Protein AF-A0A061FNS4-F1 (afdb_monomer)

Radius of gyration: 12.88 Å; Cα contacts (8 Å, |Δi|>4): 130; chains: 1; bounding box: 27×42×34 Å

Foldseek 3Di:
DDPPPADPLQDPQLLVCLQVLNQVSVVVVCVVPVCNCVSVLPDQAADDSLLSNQLVLSLVSNVVVCVSPVSLQVHHHPVRDRSQNSNVVNPNPVSVVPNVPPPDDD

Organism: Theobroma cacao (NCBI:txid3641)

pLDDT: mean 84.09, std 18.11, range [33.72, 95.94]

InterPro domains:
  IPR002110 Ankyrin repeat [PF12796] (17-96)
  IPR036770 Ankyrin repeat-containing domain superfamily [G3DSA:1.25.40.20] (5-101)
  IPR036770 Ankyrin repeat-containing domain superfamily [SSF48403] (14-95)

Solvent-accessible surface area (backbone atoms only — not comparable to full-atom values): 6206 Å² total; per-residue (Å²): 136,83,81,77,76,71,64,93,74,60,55,68,63,47,48,51,16,32,72,67,63,35,54,68,48,42,52,52,44,41,72,76,33,84,60,74,59,50,70,63,63,72,50,81,56,46,79,46,57,46,50,52,17,28,49,68,59,34,51,70,50,34,51,53,48,39,71,80,41,56,70,56,62,72,34,25,22,84,85,70,43,30,21,57,56,42,6,49,79,56,72,27,54,67,64,65,64,59,59,73,73,74,75,81,78,132

Mean predicted aligned error: 6.72 Å

Structure (mmCIF, N/CA/C/O backbone):
data_AF-A0A061FNS4-F1
#
_entry.id   AF-A0A061FNS4-F1
#
loop_
_atom_site.group_PDB
_atom_site.id
_atom_site.type_symbol
_atom_site.label_atom_id
_atom_site.label_alt_id
_atom_site.label_comp_id
_atom_site.label_asym_id
_atom_site.label_entity_id
_atom_site.label_seq_id
_atom_site.pdbx_PDB_ins_code
_atom_site.Cartn_x
_atom_site.Cartn_y
_atom_site.Cartn_z
_atom_site.occupancy
_atom_site.B_iso_or_equiv
_atom_site.auth_seq_id
_atom_site.auth_comp_id
_atom_site.auth_asym_id
_atom_site.auth_atom_id
_atom_site.pdbx_PDB_model_num
ATOM 1 N N . MET A 1 1 ? 5.211 -21.622 -6.982 1.00 34.03 1 MET A N 1
ATOM 2 C CA . MET A 1 1 ? 4.929 -21.523 -5.534 1.00 34.03 1 MET A CA 1
ATOM 3 C C . MET A 1 1 ? 5.918 -20.535 -4.947 1.00 34.03 1 MET A C 1
ATOM 5 O O . MET A 1 1 ? 7.054 -20.904 -4.690 1.00 34.03 1 MET A O 1
ATOM 9 N N . SER A 1 2 ? 5.533 -19.267 -4.841 1.00 33.72 2 SER A N 1
ATOM 10 C CA . SER A 1 2 ? 6.411 -18.222 -4.309 1.00 33.72 2 SER A CA 1
ATOM 11 C C . SER A 1 2 ? 6.039 -18.019 -2.848 1.00 33.72 2 SER A C 1
ATOM 13 O O . SER A 1 2 ? 5.058 -17.344 -2.550 1.00 33.72 2 SER A O 1
ATOM 15 N N . LEU A 1 3 ? 6.769 -18.666 -1.940 1.00 37.12 3 LEU A N 1
ATOM 16 C CA . LEU A 1 3 ? 6.669 -18.377 -0.514 1.00 37.12 3 LEU A CA 1
ATOM 17 C C . LEU A 1 3 ? 7.295 -16.997 -0.297 1.00 37.12 3 LEU A C 1
ATOM 19 O O . LEU A 1 3 ? 8.515 -16.862 -0.264 1.00 37.12 3 LEU A O 1
ATOM 23 N N . SER A 1 4 ? 6.464 -15.960 -0.199 1.00 42.88 4 SER A N 1
ATOM 24 C CA . SER A 1 4 ? 6.895 -14.686 0.367 1.00 42.88 4 SER A CA 1
ATOM 25 C C . SER A 1 4 ? 7.148 -14.926 1.852 1.00 42.88 4 SER A C 1
ATOM 27 O O . SER A 1 4 ? 6.220 -14.888 2.662 1.00 42.88 4 SER A O 1
ATOM 29 N N . VAL A 1 5 ? 8.396 -15.246 2.190 1.00 47.34 5 VAL A N 1
ATOM 30 C CA . VAL A 1 5 ? 8.913 -15.129 3.552 1.00 47.34 5 VAL A CA 1
ATOM 31 C C . VAL A 1 5 ? 8.677 -13.678 3.939 1.00 47.34 5 VAL A C 1
ATOM 33 O O . VAL A 1 5 ? 9.294 -12.779 3.375 1.00 47.34 5 VAL A O 1
ATOM 36 N N . GLY A 1 6 ? 7.686 -13.438 4.795 1.00 45.75 6 GLY A N 1
ATOM 37 C CA . GLY A 1 6 ? 7.450 -12.095 5.289 1.00 45.75 6 GLY A CA 1
ATOM 38 C C . GLY A 1 6 ? 8.690 -11.654 6.050 1.00 45.75 6 GLY A C 1
ATOM 39 O O . GLY A 1 6 ? 9.179 -12.404 6.898 1.00 45.75 6 GLY A O 1
ATOM 40 N N . SER A 1 7 ? 9.213 -10.475 5.712 1.00 48.00 7 SER A N 1
ATOM 41 C CA . SER A 1 7 ? 10.314 -9.878 6.460 1.00 48.00 7 SER A CA 1
ATOM 42 C C . SER A 1 7 ? 9.964 -9.890 7.953 1.00 48.00 7 SER A C 1
ATOM 44 O O . SER A 1 7 ? 8.833 -9.524 8.297 1.00 48.00 7 SER A O 1
ATOM 46 N N . PRO A 1 8 ? 10.891 -10.314 8.831 1.00 54.47 8 PRO A N 1
ATOM 47 C CA . PRO A 1 8 ? 10.660 -10.455 10.274 1.00 54.47 8 PRO A CA 1
ATOM 48 C C . PRO A 1 8 ? 10.350 -9.128 10.989 1.00 54.47 8 PRO A C 1
ATOM 50 O O . PRO A 1 8 ? 10.096 -9.122 12.187 1.00 54.47 8 PRO A O 1
ATOM 53 N N . ASP A 1 9 ? 10.362 -8.019 10.254 1.00 64.75 9 ASP A N 1
ATOM 54 C C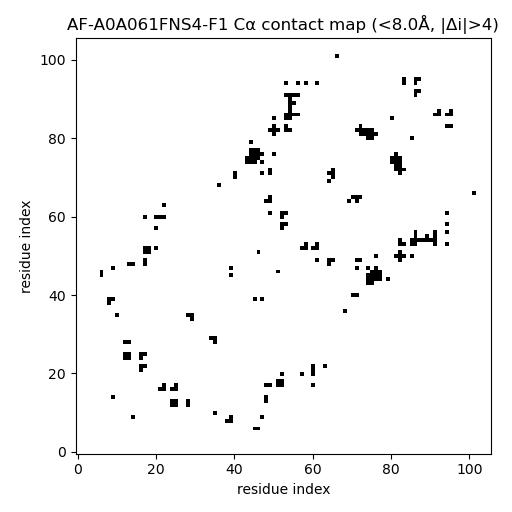A . ASP A 1 9 ? 10.282 -6.660 10.768 1.00 64.75 9 ASP A CA 1
ATOM 55 C C . ASP A 1 9 ? 8.882 -6.032 10.725 1.00 64.75 9 ASP A C 1
ATOM 57 O O . ASP A 1 9 ? 8.639 -5.029 11.394 1.00 64.75 9 ASP A O 1
ATOM 61 N N . MET A 1 10 ? 7.962 -6.579 9.923 1.00 73.94 10 MET A N 1
ATOM 62 C CA . MET A 1 10 ? 6.574 -6.112 9.889 1.00 73.94 10 MET A CA 1
ATOM 63 C C . MET A 1 10 ? 5.757 -6.903 10.906 1.00 73.94 10 MET A C 1
ATOM 65 O O . MET A 1 10 ? 5.708 -8.131 10.812 1.00 73.94 10 MET A O 1
ATOM 69 N N . ASP A 1 11 ? 5.085 -6.196 11.820 1.00 85.88 11 ASP A N 1
ATOM 70 C CA . ASP A 1 11 ? 4.150 -6.800 12.772 1.00 85.88 11 ASP A CA 1
ATOM 71 C C . ASP A 1 11 ? 3.193 -7.776 12.064 1.00 85.88 11 ASP A C 1
ATOM 73 O O . ASP A 1 11 ? 2.664 -7.498 10.982 1.00 85.88 11 ASP A O 1
ATOM 77 N N . GLU A 1 12 ? 2.989 -8.952 12.659 1.00 86.00 12 GLU A N 1
ATOM 78 C CA . GLU A 1 12 ? 2.236 -10.038 12.027 1.00 86.00 12 GLU A CA 1
ATOM 79 C C . GLU A 1 12 ? 0.776 -9.648 11.775 1.00 86.00 12 GLU A C 1
ATOM 81 O O . GLU A 1 12 ? 0.208 -10.015 10.740 1.00 86.00 12 GLU A O 1
ATOM 86 N N . CYS A 1 13 ? 0.159 -8.916 12.706 1.00 88.69 13 CYS A N 1
ATOM 87 C CA . CYS A 1 13 ? -1.223 -8.466 12.575 1.00 88.69 13 CYS A CA 1
ATOM 88 C C . CYS A 1 13 ? -1.322 -7.413 11.476 1.00 88.69 13 CYS A C 1
ATOM 90 O O . CYS A 1 13 ? -2.151 -7.560 10.575 1.00 88.69 13 CYS A O 1
ATOM 92 N N . LEU A 1 14 ? -0.408 -6.438 1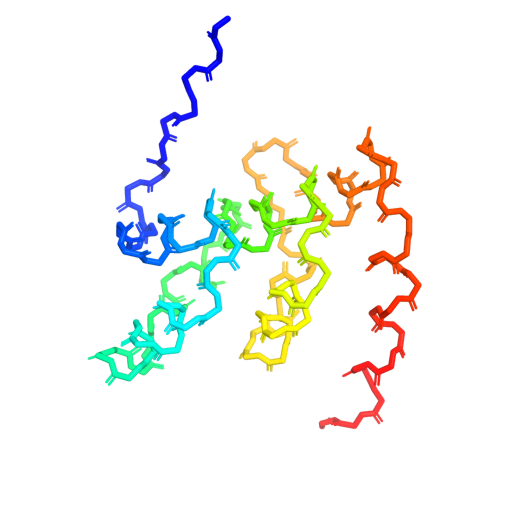1.471 1.00 91.19 14 LEU A N 1
ATOM 93 C CA . LEU A 1 14 ? -0.312 -5.431 10.417 1.00 91.19 14 LEU A CA 1
ATOM 94 C C . LEU A 1 14 ? -0.126 -6.076 9.036 1.00 91.19 14 LEU A C 1
ATOM 96 O O . LEU A 1 14 ? -0.812 -5.713 8.079 1.00 91.19 14 LEU A O 1
ATOM 100 N N . ARG A 1 15 ? 0.748 -7.084 8.928 1.00 91.19 15 ARG A N 1
ATOM 101 C CA . ARG A 1 15 ? 0.977 -7.826 7.683 1.00 91.19 15 ARG A CA 1
ATOM 102 C C . ARG A 1 15 ? -0.270 -8.573 7.230 1.00 91.19 15 ARG A C 1
ATOM 104 O O . ARG A 1 15 ? -0.619 -8.510 6.054 1.00 91.19 15 ARG A O 1
ATOM 111 N N . LYS A 1 16 ? -0.951 -9.284 8.134 1.00 92.25 16 LYS A N 1
ATOM 112 C CA . LYS A 1 16 ? -2.185 -10.022 7.816 1.00 92.25 16 LYS A CA 1
ATOM 113 C C . LYS A 1 16 ? -3.318 -9.090 7.407 1.00 92.25 16 LYS A C 1
ATOM 115 O O . LYS A 1 16 ? -4.026 -9.406 6.456 1.00 92.25 16 LYS A O 1
ATOM 120 N N . ALA A 1 17 ? -3.478 -7.960 8.089 1.00 94.44 17 ALA A N 1
ATOM 121 C CA . ALA A 1 17 ? -4.451 -6.935 7.735 1.00 94.44 17 ALA A CA 1
ATOM 122 C C . ALA A 1 17 ? -4.178 -6.407 6.328 1.00 94.44 17 ALA A C 1
ATOM 124 O O . ALA A 1 17 ? -5.042 -6.448 5.447 1.00 94.44 17 ALA A O 1
ATOM 125 N N . ALA A 1 18 ? -2.914 -6.054 6.088 1.00 94.19 18 ALA A N 1
ATOM 126 C CA . ALA A 1 18 ? -2.443 -5.605 4.797 1.00 94.19 18 ALA A CA 1
ATOM 127 C C . ALA A 1 18 ? -2.575 -6.662 3.710 1.00 94.19 18 ALA A C 1
ATOM 129 O O . ALA A 1 18 ? -2.624 -6.247 2.575 1.00 94.19 18 ALA A O 1
ATOM 130 N N . GLN A 1 19 ? -2.618 -7.967 4.023 1.00 93.81 19 GLN A N 1
ATOM 131 C CA . GLN A 1 19 ? -2.848 -9.102 3.109 1.00 93.81 19 GLN A CA 1
ATOM 132 C C . GLN A 1 19 ? -4.322 -9.493 2.942 1.00 93.81 19 GLN A C 1
ATOM 134 O O . GLN A 1 19 ? -4.618 -10.400 2.162 1.00 93.81 19 GLN A O 1
ATOM 139 N N . LYS A 1 20 ? -5.240 -8.877 3.682 1.00 95.38 20 LYS A N 1
ATOM 140 C CA . LYS A 1 20 ? -6.682 -9.128 3.563 1.00 95.38 20 LYS A CA 1
ATOM 141 C C . LYS A 1 20 ? -7.449 -7.919 3.037 1.00 95.38 20 LYS A C 1
ATOM 143 O O . LYS A 1 20 ? -8.639 -8.051 2.777 1.00 95.38 20 LYS A O 1
ATOM 148 N N . GLY A 1 21 ? -6.798 -6.763 2.905 1.00 95.00 21 GLY A N 1
ATOM 149 C CA . GLY A 1 21 ? -7.505 -5.505 2.673 1.00 95.00 21 GLY A CA 1
ATOM 150 C C . GLY A 1 21 ? -8.258 -5.022 3.918 1.00 95.00 21 GLY A C 1
ATOM 151 O O . GLY A 1 21 ? -9.203 -4.253 3.792 1.00 95.00 21 GLY A O 1
ATOM 152 N N . ASP A 1 22 ? -7.894 -5.508 5.110 1.00 95.94 22 ASP A N 1
ATOM 153 C CA . ASP A 1 22 ? -8.657 -5.280 6.339 1.00 95.94 22 ASP A CA 1
ATOM 154 C C . ASP A 1 22 ? -8.249 -3.957 6.994 1.00 95.94 22 ASP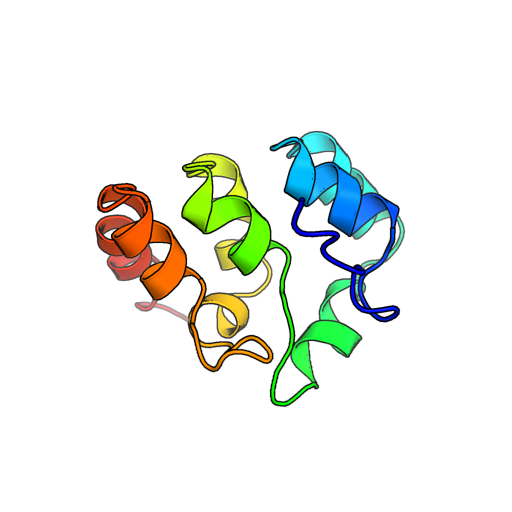 A C 1
ATOM 156 O O . ASP A 1 22 ? -7.323 -3.890 7.802 1.00 95.94 22 ASP A O 1
ATOM 160 N N . ILE A 1 23 ? -8.945 -2.887 6.611 1.00 94.81 23 ILE A N 1
ATOM 161 C CA . ILE A 1 23 ? -8.713 -1.539 7.139 1.00 94.81 23 ILE A CA 1
ATOM 162 C C . ILE A 1 23 ? -8.962 -1.496 8.652 1.00 94.81 23 ILE A C 1
ATOM 164 O O . ILE A 1 23 ? -8.193 -0.871 9.378 1.00 94.81 23 ILE A O 1
ATOM 168 N N . VAL A 1 24 ? -9.984 -2.192 9.158 1.00 95.31 24 VAL A N 1
ATOM 169 C CA . VAL A 1 24 ? -10.325 -2.173 10.590 1.00 95.31 24 VAL A CA 1
ATOM 170 C C . VAL A 1 24 ? -9.163 -2.712 11.422 1.00 95.31 24 VAL A C 1
ATOM 172 O O . VAL A 1 24 ? -8.792 -2.107 12.428 1.00 95.31 24 VAL A O 1
ATOM 175 N N . GLU A 1 25 ? -8.533 -3.797 10.974 1.00 94.50 25 GLU A N 1
ATOM 176 C CA . GLU A 1 25 ? -7.380 -4.371 11.669 1.00 94.50 25 GLU A CA 1
ATOM 177 C C . GLU A 1 25 ? -6.114 -3.498 11.562 1.00 94.50 25 GLU A C 1
ATOM 179 O O . GLU A 1 25 ? -5.314 -3.469 12.502 1.00 94.50 25 GLU A O 1
ATOM 184 N N . ILE A 1 26 ? -5.939 -2.720 10.483 1.00 92.88 26 ILE A N 1
ATOM 185 C CA . ILE A 1 26 ? -4.874 -1.700 10.412 1.00 92.88 26 ILE A CA 1
ATOM 186 C C . ILE A 1 26 ? -5.065 -0.657 11.512 1.00 92.88 26 ILE A C 1
ATOM 188 O O . ILE A 1 26 ? -4.134 -0.385 12.270 1.00 92.88 26 ILE A O 1
ATOM 192 N N . TYR A 1 27 ? -6.278 -0.118 11.645 1.00 94.19 27 TYR A N 1
ATOM 193 C CA . TYR A 1 27 ? -6.605 0.850 12.691 1.00 94.19 27 TYR A CA 1
ATOM 194 C C . TYR A 1 27 ? -6.436 0.254 14.091 1.00 94.19 27 TYR A C 1
ATOM 196 O O . TYR A 1 27 ? -5.866 0.902 14.969 1.00 94.19 27 TYR A O 1
ATOM 204 N N . ALA A 1 28 ? -6.874 -0.989 14.303 1.00 94.69 28 ALA A N 1
ATOM 205 C CA . ALA A 1 28 ? -6.690 -1.681 15.575 1.00 94.69 28 ALA A CA 1
ATOM 206 C C . ALA A 1 28 ? -5.202 -1.876 15.914 1.00 94.69 28 ALA A C 1
ATOM 208 O O . ALA A 1 28 ? -4.814 -1.762 17.076 1.00 94.69 28 ALA A O 1
ATOM 209 N N . SER A 1 29 ? -4.359 -2.129 14.910 1.00 91.62 29 SER A N 1
ATOM 210 C CA . SER A 1 29 ? -2.911 -2.264 15.090 1.00 91.62 29 SER A CA 1
ATOM 211 C C . SER A 1 29 ? -2.255 -0.927 15.455 1.00 91.62 29 SER A C 1
ATOM 213 O O . SER A 1 29 ? -1.470 -0.889 16.396 1.00 91.62 29 SER A O 1
ATOM 215 N N . ILE A 1 30 ? -2.655 0.176 14.810 1.00 91.75 30 ILE A N 1
ATOM 216 C CA . ILE A 1 30 ? -2.196 1.538 15.151 1.00 91.75 30 ILE A CA 1
ATOM 217 C C . ILE A 1 30 ? -2.643 1.947 16.565 1.00 91.75 30 ILE A C 1
ATOM 219 O O . ILE A 1 30 ? -1.906 2.606 17.291 1.00 91.75 30 ILE A O 1
ATOM 223 N N . GLN A 1 31 ? -3.849 1.557 16.988 1.00 93.00 31 GLN A N 1
ATOM 224 C CA . GLN A 1 31 ? -4.325 1.832 18.350 1.00 93.00 31 GLN A CA 1
ATOM 225 C C . GLN A 1 31 ? -3.540 1.061 19.416 1.00 93.00 31 GLN A C 1
ATOM 227 O O . GLN A 1 31 ? -3.351 1.571 20.519 1.00 93.00 31 GLN A O 1
ATOM 232 N N . ARG A 1 32 ? -3.103 -0.168 19.109 1.00 92.69 32 ARG A N 1
ATOM 233 C CA . ARG A 1 32 ? -2.255 -0.969 20.006 1.00 92.69 32 ARG A CA 1
ATOM 234 C C . ARG A 1 32 ? -0.836 -0.417 20.090 1.00 92.69 32 ARG A C 1
ATOM 236 O O . ARG A 1 32 ? -0.260 -0.420 21.174 1.00 92.69 32 ARG A O 1
ATOM 243 N N . ASP A 1 33 ? -0.300 0.036 18.962 1.00 91.44 33 ASP A N 1
ATOM 244 C CA . ASP A 1 33 ? 1.034 0.611 18.855 1.00 91.44 33 ASP A CA 1
ATOM 245 C C . ASP A 1 33 ? 1.029 1.805 17.890 1.00 91.44 33 ASP A C 1
ATOM 247 O O . ASP A 1 33 ? 0.960 1.658 16.668 1.00 91.44 33 ASP A O 1
ATOM 251 N N . GLY A 1 34 ? 1.126 3.011 18.456 1.00 89.94 34 GLY A N 1
ATOM 252 C CA . GLY A 1 34 ? 1.140 4.253 17.685 1.00 89.94 34 GLY A CA 1
ATOM 253 C C . GLY A 1 34 ? 2.401 4.447 16.837 1.00 89.94 34 GLY A C 1
ATOM 254 O O . GLY A 1 34 ? 2.396 5.297 15.948 1.00 89.94 34 GLY A O 1
ATOM 255 N N . ASP A 1 35 ? 3.459 3.667 17.079 1.00 90.31 35 ASP A N 1
ATOM 256 C CA . ASP A 1 35 ? 4.741 3.757 16.375 1.00 90.31 35 ASP A CA 1
ATOM 257 C C . ASP A 1 35 ? 5.007 2.533 15.479 1.00 90.31 35 ASP A C 1
ATOM 259 O O . ASP A 1 35 ? 6.118 2.329 14.983 1.00 90.31 35 ASP A O 1
ATOM 263 N N . ILE A 1 36 ? 3.963 1.744 15.193 1.00 90.69 36 ILE A N 1
ATOM 264 C CA . ILE A 1 36 ? 4.037 0.471 14.457 1.00 90.69 36 ILE A CA 1
ATOM 265 C C . ILE A 1 36 ? 4.708 0.575 13.072 1.00 90.69 36 ILE A C 1
ATOM 267 O O . ILE A 1 36 ? 5.222 -0.404 12.530 1.00 90.69 36 ILE A O 1
ATOM 271 N N . PHE A 1 37 ? 4.739 1.771 12.474 1.00 91.44 37 PHE A N 1
ATOM 272 C CA . PHE A 1 37 ? 5.377 2.022 11.178 1.00 91.44 37 PHE A CA 1
ATOM 273 C C . PHE A 1 37 ? 6.835 2.486 11.259 1.00 91.44 37 PHE A C 1
ATOM 275 O O . PHE A 1 37 ? 7.477 2.601 10.210 1.00 91.44 37 PHE A O 1
ATOM 282 N N . ARG A 1 38 ? 7.372 2.785 12.447 1.00 90.12 38 ARG A N 1
ATOM 283 C CA . ARG A 1 38 ? 8.701 3.393 12.602 1.00 90.12 38 ARG A CA 1
ATOM 284 C C . ARG A 1 38 ? 9.814 2.512 12.075 1.00 90.12 38 ARG A C 1
ATOM 286 O O . ARG A 1 38 ? 10.547 2.949 11.192 1.00 90.12 38 ARG A O 1
ATOM 293 N N . HIS A 1 39 ? 9.896 1.277 12.566 1.00 87.31 39 HIS A N 1
ATOM 294 C CA . HIS A 1 39 ? 10.959 0.339 12.191 1.00 87.31 39 HIS A CA 1
ATOM 295 C C . HIS A 1 39 ? 10.977 0.101 10.676 1.00 87.31 39 HIS A C 1
ATOM 297 O O . HIS A 1 39 ? 11.999 0.262 10.014 1.00 87.31 39 HIS A O 1
ATOM 303 N N . ILE A 1 40 ? 9.800 -0.135 10.086 1.00 89.56 40 ILE A N 1
ATOM 304 C CA . ILE A 1 40 ? 9.630 -0.258 8.631 1.00 89.56 40 ILE A CA 1
ATOM 305 C C . ILE A 1 40 ? 10.058 1.034 7.919 1.00 89.56 40 ILE A C 1
ATOM 307 O O . ILE A 1 40 ? 10.648 0.984 6.844 1.00 89.56 40 ILE A O 1
ATOM 311 N N . GLY A 1 41 ? 9.766 2.203 8.488 1.00 87.75 41 GLY A N 1
ATOM 312 C CA . GLY A 1 41 ? 10.150 3.504 7.948 1.00 87.75 41 GLY A CA 1
ATOM 313 C C . GLY A 1 41 ? 11.660 3.710 7.851 1.00 87.75 41 GLY A C 1
ATOM 314 O O . GLY A 1 41 ? 12.115 4.228 6.834 1.00 87.75 41 GLY A O 1
ATOM 315 N N . GLU A 1 42 ? 12.421 3.259 8.846 1.00 90.31 42 GLU A N 1
ATOM 316 C CA . GLU A 1 42 ? 13.866 3.505 8.978 1.00 90.31 42 GLU A CA 1
ATOM 317 C C . GLU A 1 42 ? 14.741 2.658 8.042 1.00 90.31 42 GLU A C 1
ATOM 319 O O . GLU A 1 42 ? 15.869 3.039 7.745 1.00 90.31 42 GLU A O 1
ATOM 324 N N . MET A 1 43 ? 14.233 1.535 7.531 1.00 90.19 43 MET A N 1
ATOM 325 C CA . MET A 1 43 ? 15.016 0.659 6.646 1.00 90.19 43 MET A CA 1
ATOM 326 C C . MET A 1 43 ? 15.330 1.315 5.296 1.00 90.19 43 MET A C 1
ATOM 328 O O . MET A 1 43 ? 14.631 2.216 4.851 1.00 90.19 43 MET A O 1
ATOM 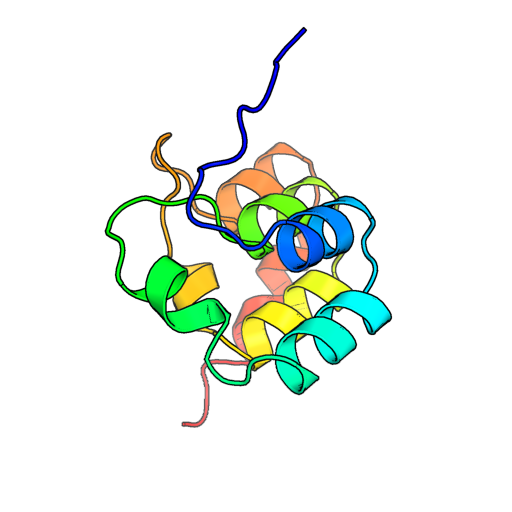332 N N . GLU A 1 44 ? 16.326 0.835 4.564 1.00 88.31 44 GLU A N 1
ATOM 333 C CA . GLU A 1 44 ? 16.565 1.353 3.210 1.00 88.31 44 GLU A CA 1
ATOM 334 C C . GLU A 1 44 ? 15.672 0.639 2.181 1.00 88.31 44 GLU A C 1
ATOM 336 O O . GLU A 1 44 ? 14.925 1.282 1.441 1.00 88.31 44 GLU A O 1
ATOM 341 N N . PHE A 1 45 ? 15.645 -0.698 2.236 1.00 91.94 45 PHE A N 1
ATOM 342 C CA . PHE A 1 45 ? 14.854 -1.558 1.356 1.00 91.94 45 PHE A CA 1
ATOM 343 C C . PHE A 1 4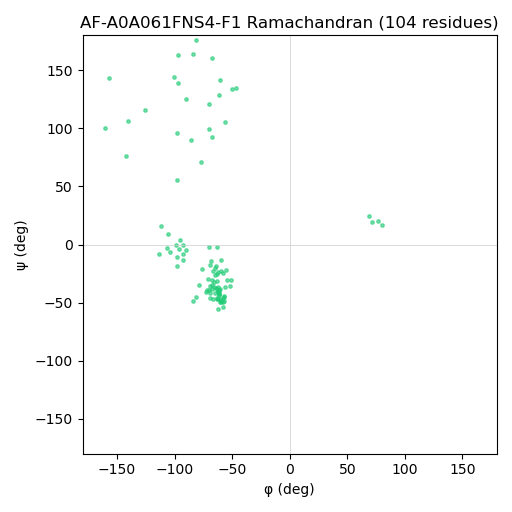5 ? 13.965 -2.499 2.174 1.00 91.94 45 PHE A C 1
ATOM 345 O O . PHE A 1 45 ? 14.474 -3.351 2.899 1.00 91.94 45 PHE A O 1
ATOM 352 N N . VAL A 1 46 ? 12.641 -2.364 2.075 1.00 93.50 46 VAL A N 1
ATOM 353 C CA . VAL A 1 46 ? 11.691 -3.187 2.843 1.00 93.50 46 VAL A CA 1
ATOM 354 C C . VAL A 1 46 ? 10.317 -3.240 2.179 1.00 93.50 46 VAL A C 1
ATOM 356 O O . VAL A 1 46 ? 9.836 -2.244 1.636 1.00 93.50 46 VAL A O 1
ATOM 359 N N . ASP A 1 47 ? 9.660 -4.399 2.255 1.00 93.06 47 ASP A N 1
ATOM 360 C CA . ASP A 1 47 ? 8.240 -4.496 1.931 1.00 93.06 47 ASP A CA 1
ATOM 361 C C . ASP A 1 47 ? 7.414 -3.796 3.015 1.00 93.06 47 ASP A C 1
ATOM 363 O O . ASP A 1 47 ? 7.442 -4.139 4.195 1.00 93.06 47 ASP A O 1
ATOM 367 N N . THR A 1 48 ? 6.655 -2.794 2.596 1.00 94.56 48 THR A N 1
ATOM 368 C CA . THR A 1 48 ? 5.723 -2.056 3.454 1.00 94.56 48 THR A CA 1
ATOM 369 C C . THR A 1 48 ? 4.312 -2.624 3.284 1.00 94.56 48 THR A C 1
ATOM 371 O O . THR A 1 48 ? 4.038 -3.274 2.271 1.00 94.56 48 THR A O 1
ATOM 374 N N . PRO A 1 49 ? 3.365 -2.341 4.195 1.00 95.19 49 PRO A N 1
ATOM 375 C CA . PRO A 1 49 ? 1.955 -2.680 3.978 1.00 95.19 49 PRO A CA 1
ATOM 376 C C . PRO A 1 49 ? 1.429 -2.185 2.621 1.00 95.19 49 PRO A C 1
ATOM 378 O O . PRO A 1 49 ? 0.616 -2.845 1.977 1.00 95.19 49 PRO A O 1
ATOM 381 N N . LEU A 1 50 ? 1.972 -1.066 2.129 1.00 95.25 50 LEU A N 1
ATOM 382 C CA . LEU A 1 50 ? 1.628 -0.508 0.829 1.00 95.25 50 LEU A CA 1
ATOM 383 C C . LEU A 1 50 ? 2.121 -1.371 -0.346 1.00 95.25 50 LEU A C 1
ATOM 385 O O . LEU A 1 50 ? 1.391 -1.515 -1.320 1.00 95.25 50 LEU A O 1
ATOM 389 N N . HIS A 1 51 ? 3.295 -2.010 -0.246 1.00 95.69 51 HIS A N 1
ATOM 390 C CA . HIS A 1 51 ? 3.762 -2.988 -1.245 1.00 95.69 51 HIS A CA 1
ATOM 391 C C . HIS A 1 51 ? 2.853 -4.223 -1.326 1.00 95.69 51 HIS A C 1
ATOM 393 O O . HIS A 1 51 ? 2.799 -4.882 -2.361 1.00 95.69 51 HIS A O 1
ATOM 399 N N . ILE A 1 52 ? 2.129 -4.539 -0.248 1.00 95.50 5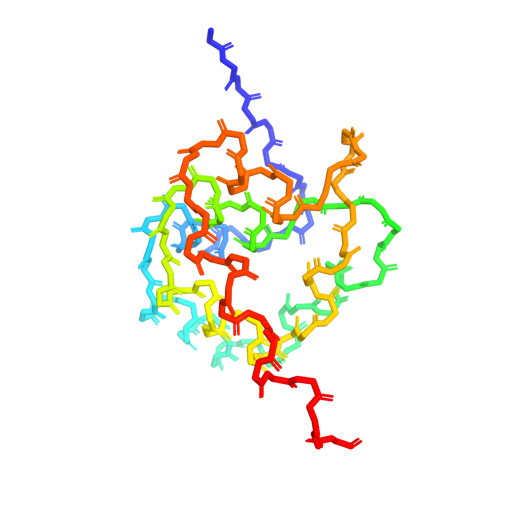2 ILE A N 1
ATOM 400 C CA . ILE A 1 52 ? 1.166 -5.644 -0.214 1.00 95.50 52 ILE A CA 1
ATOM 401 C C . ILE A 1 52 ? -0.171 -5.206 -0.828 1.00 95.50 52 ILE A C 1
ATOM 403 O O . ILE A 1 52 ? -0.738 -5.947 -1.636 1.00 95.50 52 ILE A O 1
ATOM 407 N N . ALA A 1 53 ? -0.660 -4.017 -0.471 1.00 95.69 53 ALA A N 1
ATOM 408 C CA . ALA A 1 53 ? -1.961 -3.512 -0.907 1.00 95.69 53 ALA A CA 1
ATOM 409 C C . ALA A 1 53 ? -1.999 -3.096 -2.385 1.00 95.69 53 ALA A C 1
ATOM 411 O O . ALA A 1 53 ? -2.964 -3.395 -3.090 1.00 95.69 53 ALA A O 1
ATOM 412 N N . ALA A 1 54 ? -0.936 -2.450 -2.864 1.00 95.31 54 ALA A N 1
ATOM 413 C CA . ALA A 1 54 ? -0.857 -1.876 -4.202 1.00 95.31 54 ALA A CA 1
ATOM 414 C C . ALA A 1 54 ? -1.074 -2.886 -5.356 1.00 95.31 54 ALA A C 1
ATOM 416 O O . ALA A 1 54 ? -1.989 -2.669 -6.150 1.00 95.31 54 ALA A O 1
ATOM 417 N N . PRO A 1 55 ? -0.346 -4.020 -5.446 1.00 95.44 55 PRO A N 1
ATOM 418 C CA . PRO A 1 55 ? -0.550 -5.006 -6.515 1.00 95.44 55 PRO A CA 1
ATOM 419 C C . PRO A 1 55 ? -1.868 -5.788 -6.415 1.00 95.44 55 PRO A C 1
ATOM 421 O O . PRO A 1 55 ? -2.128 -6.640 -7.253 1.00 95.44 55 PRO A O 1
ATOM 424 N N . ARG A 1 56 ? -2.675 -5.558 -5.373 1.00 95.19 56 ARG A N 1
ATOM 425 C CA . ARG A 1 56 ? -3.985 -6.199 -5.184 1.00 95.19 56 ARG A CA 1
ATOM 426 C C . ARG A 1 56 ? -5.153 -5.254 -5.445 1.00 95.19 56 ARG A C 1
ATOM 428 O O . ARG A 1 56 ? -6.302 -5.669 -5.313 1.00 95.19 56 ARG A O 1
ATOM 435 N N . GLY A 1 57 ? -4.869 -3.986 -5.742 1.00 93.06 57 GLY A N 1
ATOM 436 C CA . GLY A 1 57 ? -5.897 -2.990 -6.012 1.00 93.06 57 GLY A CA 1
ATOM 437 C C . GLY A 1 57 ? -6.716 -2.623 -4.779 1.00 93.06 57 GLY A C 1
ATOM 438 O O . GLY A 1 57 ? -7.848 -2.171 -4.914 1.00 93.06 57 GLY A O 1
ATOM 439 N N . TRP A 1 58 ? -6.177 -2.802 -3.569 1.00 95.50 58 TRP A N 1
ATOM 440 C CA . TRP A 1 58 ? -6.831 -2.322 -2.349 1.00 95.50 58 TRP A CA 1
ATOM 441 C C . TRP A 1 58 ? -6.644 -0.813 -2.210 1.00 95.50 58 TRP A C 1
ATOM 443 O O . TRP A 1 58 ? -5.870 -0.355 -1.373 1.00 95.50 58 TRP A O 1
ATOM 453 N N . ILE A 1 59 ? -7.329 -0.056 -3.072 1.00 92.06 59 ILE A N 1
ATOM 454 C CA . ILE A 1 59 ? -7.175 1.397 -3.207 1.00 92.06 59 ILE A CA 1
ATOM 455 C C . ILE A 1 59 ? -7.463 2.095 -1.878 1.00 92.06 59 ILE A C 1
ATOM 457 O O . ILE A 1 59 ? -6.615 2.851 -1.414 1.00 92.06 59 ILE A O 1
ATOM 461 N N . ASP A 1 60 ? -8.583 1.785 -1.223 1.00 93.12 60 ASP A N 1
ATOM 462 C CA . ASP A 1 60 ? -8.954 2.416 0.051 1.00 93.12 60 ASP A CA 1
ATOM 463 C C . ASP A 1 60 ? -7.895 2.172 1.132 1.00 93.12 60 ASP A C 1
ATOM 465 O O . ASP A 1 60 ? -7.390 3.106 1.749 1.00 93.12 60 ASP A O 1
ATOM 469 N N . LEU A 1 61 ? -7.465 0.918 1.295 1.00 94.06 61 LEU A N 1
ATOM 470 C CA . LEU A 1 61 ? -6.409 0.564 2.241 1.00 94.06 61 LEU A CA 1
ATOM 471 C C . LEU A 1 61 ? -5.083 1.266 1.907 1.00 94.06 61 LEU A C 1
ATOM 473 O O . LEU A 1 61 ? -4.385 1.747 2.799 1.00 94.06 61 LEU A O 1
ATOM 477 N N . ALA A 1 62 ? -4.709 1.306 0.631 1.00 93.88 62 ALA A N 1
ATOM 478 C CA . ALA A 1 62 ? -3.489 1.962 0.191 1.00 93.88 62 ALA A CA 1
ATOM 479 C C . ALA A 1 62 ? -3.517 3.466 0.491 1.00 93.88 62 ALA A C 1
ATOM 481 O O . ALA A 1 62 ? -2.511 4.006 0.951 1.00 93.88 62 ALA A O 1
ATOM 482 N N . MET A 1 63 ? -4.664 4.118 0.290 1.00 91.50 63 MET A N 1
ATOM 483 C CA . MET A 1 63 ? -4.871 5.525 0.625 1.00 91.50 63 MET A CA 1
ATOM 484 C C . MET A 1 63 ?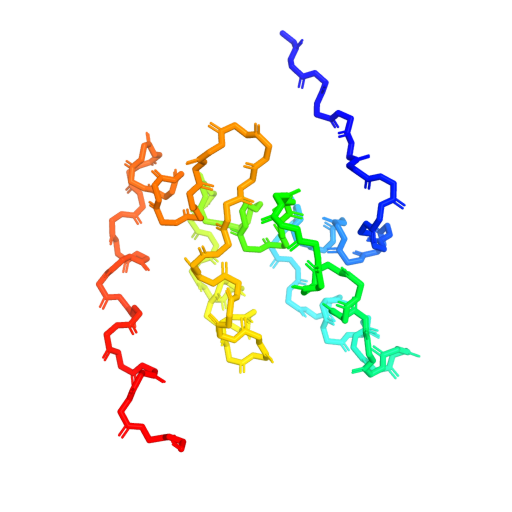 -4.740 5.767 2.127 1.00 91.50 63 MET A C 1
ATOM 486 O O . MET A 1 63 ? -3.993 6.657 2.526 1.00 91.50 63 MET A O 1
ATOM 490 N N . GLU A 1 64 ? -5.372 4.937 2.958 1.00 92.75 64 GLU A N 1
ATOM 491 C CA . GLU A 1 64 ? -5.240 5.008 4.418 1.00 92.75 64 GLU A CA 1
ATOM 492 C C . GLU A 1 64 ? -3.771 4.888 4.856 1.00 92.75 64 GLU A C 1
ATOM 494 O O . GLU A 1 64 ? -3.254 5.730 5.591 1.00 92.75 64 GLU A O 1
ATOM 499 N N . ILE A 1 65 ? -3.035 3.900 4.333 1.00 92.50 65 ILE A N 1
ATOM 500 C CA . ILE A 1 65 ? -1.605 3.734 4.639 1.00 92.50 65 ILE A CA 1
ATOM 501 C C . ILE A 1 65 ? -0.787 4.952 4.178 1.00 92.50 65 ILE A C 1
ATOM 503 O O . ILE A 1 65 ? 0.116 5.388 4.895 1.00 92.50 65 ILE A O 1
ATOM 507 N N . MET A 1 66 ? -1.077 5.511 2.997 1.00 91.31 66 MET A N 1
ATOM 508 C CA . MET A 1 66 ? -0.402 6.714 2.498 1.00 91.31 66 MET A CA 1
ATOM 509 C C . MET A 1 66 ? -0.704 7.950 3.356 1.00 91.31 66 MET A C 1
ATOM 511 O O . MET A 1 66 ? 0.183 8.786 3.494 1.00 91.31 66 MET A O 1
ATOM 515 N N . ILE A 1 67 ? -1.895 8.059 3.954 1.00 90.06 67 ILE A N 1
ATOM 516 C CA . ILE A 1 67 ? -2.244 9.133 4.898 1.00 90.06 67 ILE A CA 1
ATOM 517 C C . ILE A 1 67 ? -1.413 9.006 6.180 1.00 90.06 67 ILE A C 1
ATOM 519 O O . ILE A 1 67 ? -0.825 9.989 6.629 1.00 90.06 67 ILE A O 1
ATOM 523 N N . PHE A 1 68 ? -1.307 7.801 6.747 1.00 88.06 68 PHE A N 1
ATOM 524 C CA . PHE A 1 68 ? -0.531 7.587 7.974 1.00 88.06 68 PHE A CA 1
ATOM 525 C C . PHE A 1 68 ? 0.977 7.707 7.759 1.00 88.06 68 PHE A C 1
ATOM 527 O O . PHE A 1 68 ? 1.698 8.229 8.612 1.00 88.06 68 PHE A O 1
ATOM 534 N N . LYS A 1 69 ? 1.482 7.204 6.630 1.00 91.25 69 LYS A N 1
ATOM 535 C CA . LYS A 1 69 ? 2.918 7.174 6.350 1.00 91.25 69 LYS A CA 1
ATOM 536 C C . LYS A 1 69 ? 3.219 7.466 4.874 1.00 91.25 69 LYS A C 1
ATOM 538 O O . LYS A 1 69 ? 3.641 6.563 4.144 1.00 91.25 69 LYS A O 1
ATOM 543 N N . PRO A 1 70 ? 3.141 8.740 4.436 1.00 90.81 70 PRO A N 1
ATOM 544 C CA . PRO A 1 70 ? 3.367 9.126 3.037 1.00 90.81 70 PRO A CA 1
ATOM 545 C C . PRO A 1 70 ? 4.714 8.656 2.469 1.00 90.81 70 PRO A C 1
ATOM 547 O O . PRO A 1 70 ? 4.832 8.326 1.289 1.00 90.81 70 PRO A O 1
ATOM 550 N N . SER A 1 71 ? 5.742 8.553 3.322 1.00 91.38 71 SER A N 1
ATOM 551 C CA . SER A 1 71 ? 7.070 8.058 2.941 1.00 91.38 71 SER A CA 1
ATOM 552 C C . SER A 1 71 ? 7.053 6.640 2.351 1.00 91.38 71 SER A C 1
ATOM 554 O O . SER A 1 71 ? 7.951 6.291 1.588 1.00 91.38 71 SER A O 1
ATOM 556 N N . PHE A 1 72 ? 6.045 5.815 2.659 1.00 93.62 72 PHE A N 1
ATOM 557 C CA . PHE A 1 72 ? 5.931 4.460 2.113 1.00 93.62 72 PHE A CA 1
ATOM 558 C C . PHE A 1 72 ? 5.670 4.427 0.607 1.00 93.62 72 PHE A C 1
ATOM 560 O O . PHE A 1 72 ? 6.029 3.439 -0.026 1.00 93.62 72 PHE A O 1
ATOM 567 N N . ALA A 1 73 ? 5.125 5.491 0.010 1.00 92.00 73 ALA A N 1
ATOM 568 C CA . ALA A 1 73 ? 4.893 5.548 -1.435 1.00 92.00 73 ALA A CA 1
ATOM 569 C C . ALA A 1 73 ? 6.199 5.530 -2.254 1.00 92.00 73 ALA A C 1
ATOM 571 O O . ALA A 1 73 ? 6.207 5.087 -3.401 1.00 92.00 73 ALA A O 1
ATOM 572 N N . LYS A 1 74 ? 7.307 5.998 -1.659 1.00 92.19 74 LYS A N 1
ATOM 573 C CA . LYS A 1 74 ? 8.632 6.080 -2.299 1.00 92.19 74 LYS A CA 1
ATOM 574 C C . LYS A 1 74 ? 9.602 4.989 -1.844 1.00 92.19 74 LYS A C 1
ATOM 576 O O . LYS A 1 74 ? 10.701 4.903 -2.382 1.00 92.19 74 LYS A O 1
ATOM 581 N N . LYS A 1 75 ? 9.220 4.180 -0.851 1.00 93.50 75 LYS A N 1
ATOM 582 C CA . LYS A 1 75 ? 10.035 3.063 -0.364 1.00 93.50 75 LYS A CA 1
ATOM 583 C C . LYS A 1 75 ? 10.270 2.062 -1.480 1.00 93.50 75 LYS A C 1
ATOM 585 O O . LYS A 1 75 ? 9.350 1.770 -2.236 1.00 93.50 75 LYS A O 1
ATOM 590 N N . LEU A 1 76 ? 11.478 1.520 -1.519 1.00 95.31 76 LEU A N 1
ATOM 591 C CA . LEU A 1 76 ? 11.814 0.383 -2.357 1.00 95.31 76 LEU A CA 1
ATOM 592 C C . LEU A 1 76 ? 11.738 -0.883 -1.510 1.00 95.31 76 LEU A C 1
ATOM 594 O O . LEU A 1 76 ? 12.176 -0.888 -0.359 1.00 95.31 76 LEU A O 1
ATOM 598 N N . ASN A 1 77 ? 11.196 -1.958 -2.065 1.00 95.00 77 ASN A N 1
ATOM 599 C CA . ASN A 1 77 ? 11.328 -3.280 -1.468 1.00 95.00 77 ASN A CA 1
ATOM 600 C C . ASN A 1 77 ? 12.690 -3.918 -1.821 1.00 95.00 77 ASN A C 1
ATOM 602 O O . ASN A 1 77 ? 13.448 -3.350 -2.612 1.00 95.00 77 ASN A O 1
ATOM 606 N N . PRO A 1 78 ? 13.025 -5.111 -1.290 1.00 94.56 78 PRO A N 1
ATOM 607 C CA . PRO A 1 78 ? 14.296 -5.784 -1.587 1.00 94.56 78 PRO A CA 1
ATOM 608 C C . PRO A 1 78 ? 14.532 -6.118 -3.069 1.00 94.56 78 PRO A C 1
ATOM 610 O O . PRO A 1 78 ? 15.648 -6.458 -3.451 1.00 94.56 78 PRO A O 1
ATOM 613 N N . LYS A 1 79 ? 13.496 -6.037 -3.913 1.00 94.69 79 LYS A N 1
ATOM 614 C CA . LYS A 1 79 ? 13.600 -6.210 -5.368 1.00 94.69 79 LYS A CA 1
ATOM 615 C C . LYS A 1 79 ? 13.802 -4.886 -6.116 1.00 94.69 79 LYS A C 1
ATOM 617 O O . LYS A 1 79 ? 13.908 -4.905 -7.336 1.00 94.69 79 LYS A O 1
ATOM 622 N N . GLY A 1 80 ? 13.851 -3.756 -5.410 1.00 95.25 80 GLY A N 1
ATOM 623 C CA . GLY A 1 80 ? 14.031 -2.431 -5.998 1.00 95.25 80 GLY A CA 1
ATOM 624 C C . GLY A 1 80 ? 12.757 -1.817 -6.580 1.00 95.25 80 GLY A C 1
ATOM 625 O O . GLY A 1 80 ? 12.852 -0.870 -7.354 1.00 95.25 80 GLY A O 1
ATOM 626 N N . PHE A 1 81 ? 11.571 -2.319 -6.225 1.00 95.94 81 PHE A N 1
ATOM 627 C CA . PHE A 1 81 ? 10.297 -1.771 -6.696 1.00 95.94 81 PHE A CA 1
ATOM 628 C C . PHE A 1 81 ? 9.650 -0.889 -5.637 1.00 95.94 81 PHE A C 1
ATOM 630 O O . PHE A 1 81 ? 9.716 -1.210 -4.455 1.00 95.94 81 PH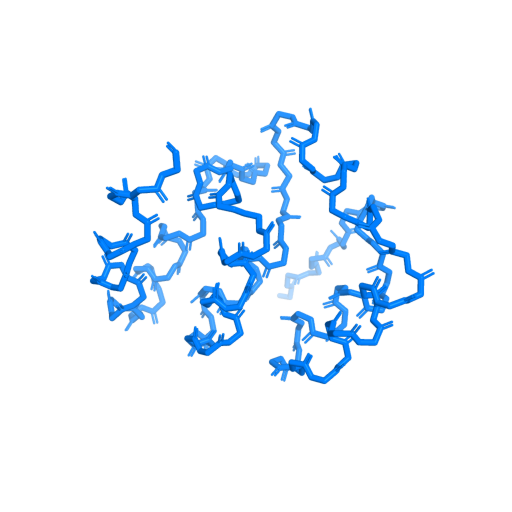E A O 1
ATOM 637 N N . THR A 1 82 ? 8.984 0.187 -6.066 1.00 95.62 82 THR A N 1
ATOM 638 C CA . THR A 1 82 ? 8.040 0.918 -5.199 1.00 95.62 82 THR A CA 1
ATOM 639 C C . THR A 1 82 ? 6.665 0.247 -5.224 1.00 95.62 82 THR A C 1
ATOM 641 O O . THR A 1 82 ? 6.370 -0.495 -6.168 1.00 95.62 82 THR A O 1
ATOM 644 N N . PRO A 1 83 ? 5.761 0.556 -4.275 1.00 95.38 83 PRO A N 1
ATOM 645 C CA . PRO A 1 83 ? 4.399 0.035 -4.323 1.00 95.38 83 PRO A CA 1
ATOM 646 C C . PRO A 1 83 ? 3.675 0.377 -5.630 1.00 95.38 83 PRO A C 1
ATOM 648 O O . PRO A 1 83 ? 2.939 -0.447 -6.158 1.00 95.38 83 PRO A O 1
ATOM 651 N N . ILE A 1 84 ? 3.921 1.569 -6.186 1.00 92.75 84 ILE A N 1
ATOM 652 C CA . ILE A 1 84 ? 3.295 2.015 -7.437 1.00 92.75 84 ILE A CA 1
ATOM 653 C C . ILE A 1 84 ? 3.787 1.193 -8.633 1.00 92.75 84 ILE A C 1
ATOM 655 O O . ILE A 1 84 ? 2.974 0.845 -9.483 1.00 92.75 84 ILE A O 1
ATOM 659 N N . HIS A 1 85 ? 5.075 0.827 -8.686 1.00 93.38 85 HIS A N 1
ATOM 660 C CA . HIS A 1 85 ? 5.567 -0.085 -9.727 1.00 93.38 85 HIS A CA 1
ATOM 661 C C . HIS A 1 85 ? 4.784 -1.404 -9.694 1.00 93.38 85 HIS A C 1
ATOM 663 O O . HIS A 1 85 ? 4.294 -1.857 -10.723 1.00 93.38 85 HIS A O 1
ATOM 669 N N . LEU A 1 86 ? 4.577 -1.962 -8.495 1.00 95.00 86 LEU A N 1
ATOM 670 C CA . LEU A 1 86 ? 3.810 -3.195 -8.321 1.00 95.00 86 LEU A CA 1
ATOM 671 C C . LEU A 1 86 ? 2.324 -3.022 -8.682 1.00 95.00 86 LEU A C 1
ATOM 673 O O . LEU A 1 86 ? 1.732 -3.938 -9.245 1.00 95.00 86 LEU A O 1
ATOM 677 N N . ALA A 1 87 ? 1.712 -1.869 -8.394 1.00 94.69 87 ALA A N 1
ATOM 678 C CA . ALA A 1 87 ? 0.340 -1.570 -8.817 1.00 94.69 87 ALA A CA 1
ATOM 679 C C . ALA A 1 87 ? 0.204 -1.588 -10.345 1.00 94.69 87 ALA A C 1
ATOM 681 O O . ALA A 1 87 ? -0.700 -2.229 -10.875 1.00 94.69 87 ALA A O 1
ATOM 682 N N . MET A 1 88 ? 1.136 -0.928 -11.039 1.00 93.31 88 MET A N 1
ATOM 683 C CA . MET A 1 88 ? 1.170 -0.845 -12.501 1.00 93.31 88 MET A CA 1
ATOM 684 C C . MET A 1 88 ? 1.339 -2.215 -13.145 1.00 93.31 88 MET A C 1
ATOM 686 O O . MET A 1 88 ? 0.580 -2.570 -14.041 1.00 93.31 88 MET A O 1
ATOM 690 N N . GLU A 1 89 ? 2.277 -3.021 -12.643 1.00 94.81 89 GLU A N 1
ATOM 691 C CA . GLU A 1 89 ? 2.494 -4.387 -13.133 1.00 94.81 89 GLU A CA 1
ATOM 692 C C . GLU A 1 89 ? 1.254 -5.285 -12.983 1.00 94.81 89 GLU A C 1
ATOM 694 O O . GLU A 1 89 ? 1.119 -6.266 -13.711 1.00 94.81 89 GLU A O 1
ATOM 699 N N . ASN A 1 90 ? 0.341 -4.949 -12.064 1.00 94.12 90 ASN A N 1
ATOM 700 C CA . ASN A 1 90 ? -0.890 -5.699 -11.805 1.00 94.12 90 ASN A CA 1
ATOM 701 C C . ASN A 1 90 ? -2.157 -5.010 -12.355 1.00 94.12 90 ASN A C 1
ATOM 703 O O . ASN A 1 90 ? -3.263 -5.470 -12.086 1.00 94.12 90 ASN A O 1
ATOM 707 N N . GLY A 1 91 ? -2.020 -3.938 -13.147 1.00 93.19 91 GLY A N 1
ATOM 708 C CA . GLY A 1 91 ? -3.150 -3.261 -13.799 1.00 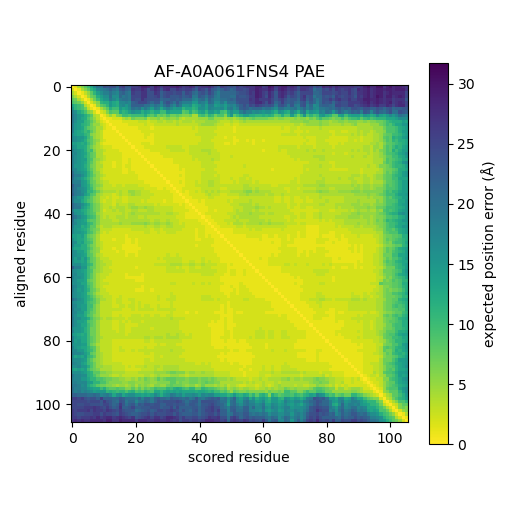93.19 91 GLY A CA 1
ATOM 709 C C . GLY A 1 91 ? -3.985 -2.363 -12.880 1.00 93.19 91 GLY A C 1
ATOM 710 O O . GLY A 1 91 ? -5.130 -2.051 -13.195 1.00 93.19 91 GLY A O 1
ATOM 711 N N . HIS A 1 92 ? -3.436 -1.937 -11.742 1.00 93.12 92 HIS A N 1
ATOM 712 C CA . HIS A 1 92 ? -4.089 -1.033 -10.791 1.00 93.12 92 HIS A CA 1
ATOM 713 C C . HIS A 1 92 ? -3.623 0.412 -10.988 1.00 93.12 92 HIS A C 1
ATOM 715 O O . HIS A 1 92 ? -3.114 1.056 -10.068 1.00 93.12 92 HIS A O 1
ATOM 721 N N . GLU A 1 93 ? -3.774 0.916 -12.213 1.00 86.38 93 GLU A N 1
ATOM 722 C CA . GLU A 1 93 ? -3.258 2.228 -12.621 1.00 86.38 93 GLU A CA 1
ATOM 723 C C . GLU A 1 93 ? -3.896 3.390 -11.847 1.00 86.38 93 GLU A C 1
ATOM 725 O O . GLU A 1 93 ? -3.227 4.379 -11.535 1.00 86.38 93 GLU A O 1
ATOM 730 N N . ASP A 1 94 ? -5.159 3.223 -11.441 1.00 85.25 94 ASP A N 1
ATOM 731 C CA . ASP A 1 94 ? -5.914 4.174 -10.619 1.00 85.25 94 ASP A CA 1
ATOM 732 C C . ASP A 1 94 ? -5.149 4.561 -9.345 1.00 85.25 94 ASP A C 1
ATOM 734 O O . ASP A 1 94 ? -5.133 5.724 -8.931 1.00 85.25 94 ASP A O 1
ATOM 738 N N . LEU A 1 95 ? -4.417 3.606 -8.763 1.00 82.25 95 LEU A N 1
ATOM 739 C CA . LEU A 1 95 ? -3.625 3.808 -7.554 1.00 82.25 95 LEU A CA 1
ATOM 740 C C . LEU A 1 95 ? -2.460 4.789 -7.746 1.00 82.25 95 LEU A C 1
ATOM 742 O O . LEU A 1 95 ? -1.964 5.325 -6.760 1.00 82.25 95 LEU A O 1
ATOM 746 N N . ALA A 1 96 ? -2.014 5.038 -8.981 1.00 73.88 96 ALA A N 1
ATOM 747 C CA . ALA A 1 96 ? -1.003 6.052 -9.286 1.00 73.88 96 ALA A CA 1
ATOM 748 C C . ALA A 1 96 ? -1.578 7.380 -9.776 1.00 73.88 96 ALA A C 1
ATOM 750 O O . ALA A 1 96 ? -0.845 8.368 -9.838 1.00 73.88 96 ALA A O 1
ATOM 751 N N . LEU A 1 97 ? -2.872 7.430 -10.086 1.00 71.50 97 LEU A N 1
ATOM 752 C CA . LEU A 1 97 ? -3.581 8.686 -10.323 1.00 71.50 97 LEU A CA 1
ATOM 753 C C . LEU A 1 97 ? -3.934 9.369 -8.992 1.00 71.50 97 LEU A C 1
ATOM 755 O O . LEU A 1 97 ? -3.859 10.592 -8.866 1.00 71.50 97 LEU A O 1
ATOM 759 N N . HIS A 1 98 ? -4.241 8.579 -7.962 1.00 67.25 98 HIS A N 1
ATOM 760 C CA . HIS A 1 98 ? -4.569 9.055 -6.616 1.00 67.25 98 HIS A CA 1
ATOM 761 C C . HIS A 1 98 ? -3.447 9.722 -5.769 1.00 67.25 98 HIS A C 1
ATOM 763 O O . HIS A 1 98 ? -3.779 10.640 -5.010 1.00 67.25 98 HIS A O 1
ATOM 769 N N . PRO A 1 99 ? -2.140 9.393 -5.878 1.00 56.62 99 PRO A N 1
ATOM 770 C CA . PRO A 1 99 ? -1.070 9.968 -5.054 1.00 56.62 99 PRO A CA 1
ATOM 771 C C . PRO A 1 99 ? -0.878 11.478 -5.254 1.00 56.62 99 PRO A C 1
ATOM 773 O O . PRO A 1 99 ? -0.296 12.144 -4.400 1.00 56.62 99 PRO A O 1
ATOM 776 N N . ILE A 1 100 ? -1.377 12.046 -6.360 1.00 46.69 100 ILE A N 1
ATOM 777 C CA . ILE A 1 100 ? -1.145 13.448 -6.749 1.00 46.69 100 ILE A CA 1
ATOM 778 C C . ILE A 1 100 ? -1.858 14.441 -5.809 1.00 46.69 100 ILE A C 1
ATOM 780 O O . ILE A 1 100 ? -1.474 15.607 -5.745 1.00 46.69 100 ILE A O 1
ATOM 784 N N . ARG A 1 101 ? -2.847 14.006 -5.014 1.00 45.91 101 ARG A N 1
ATOM 785 C CA . ARG A 1 101 ? -3.582 14.906 -4.103 1.00 45.91 101 ARG A CA 1
ATOM 786 C C . ARG A 1 101 ? -3.047 15.007 -2.675 1.00 45.91 101 ARG A C 1
ATOM 788 O O . ARG A 1 101 ? -3.437 15.937 -1.978 1.00 45.91 101 ARG A O 1
ATOM 795 N N . LEU A 1 102 ? -2.158 14.116 -2.235 1.00 46.09 102 LEU A N 1
ATOM 796 C CA . LEU A 1 102 ? -1.675 14.111 -0.843 1.00 46.09 102 LEU A CA 1
ATOM 797 C C . LEU A 1 102 ? -0.344 14.860 -0.644 1.00 46.09 102 LEU A C 1
ATOM 799 O O . LEU A 1 102 ? 0.094 15.026 0.489 1.00 46.09 102 LEU A O 1
ATOM 803 N N . CYS A 1 103 ? 0.289 15.359 -1.714 1.00 42.69 103 CYS A N 1
ATOM 804 C CA . CYS A 1 103 ? 1.581 16.057 -1.638 1.00 42.69 103 CYS A CA 1
ATOM 805 C C . CYS A 1 103 ? 1.517 17.597 -1.556 1.00 42.69 103 CYS A C 1
ATOM 807 O O . CYS A 1 103 ? 2.577 18.216 -1.563 1.00 42.69 103 CYS A O 1
ATOM 809 N N . THR A 1 104 ? 0.349 18.250 -1.481 1.00 38.88 104 THR A N 1
ATOM 810 C CA . THR A 1 104 ? 0.293 19.729 -1.581 1.00 38.88 104 THR A CA 1
ATOM 811 C C . THR A 1 104 ? 0.191 20.521 -0.281 1.00 38.88 104 THR A C 1
ATOM 813 O O . THR A 1 104 ? 0.187 21.740 -0.371 1.00 38.88 104 THR A O 1
ATOM 816 N N . VAL A 1 105 ? 0.153 19.920 0.908 1.00 40.03 105 VAL A N 1
ATOM 817 C CA . VAL A 1 105 ? 0.265 20.701 2.159 1.00 40.03 105 VAL A CA 1
ATOM 818 C C . VAL A 1 105 ? 0.670 19.809 3.331 1.00 40.03 105 VAL A C 1
ATOM 820 O O . VAL A 1 105 ? -0.167 19.131 3.923 1.00 40.03 105 VAL A O 1
ATOM 823 N N . GLN A 1 106 ? 1.954 19.847 3.677 1.00 36.03 106 GLN A N 1
ATOM 824 C CA . GLN A 1 106 ? 2.427 19.704 5.051 1.00 36.03 106 GLN A CA 1
ATOM 825 C C . GLN A 1 106 ? 3.618 20.636 5.246 1.00 36.03 106 GLN A C 1
ATOM 827 O O . GLN A 1 106 ? 4.438 20.722 4.303 1.00 36.03 106 GLN A O 1
#

Sequence (106 aa):
MSLSVGSPDMDECLRKAAQKGDIVEIYASIQRDGDIFRHIGEMEFVDTPLHIAAPRGWIDLAMEIMIFKPSFAKKLNPKGFTPIHLAMENGHEDLALHPIRLCTVQ

Secondary structure (DSSP, 8-state):
-------TTS-HHHHHHHTTT-HHHHHHHHHH-TTTTHHHHH-SB---HHHHHGGGT-HHHHHHHHHH-GGGGG-B-TTS--HHHHHHHTT-THHHHGGGGSSS--

Nearest PDB structures (foldseek):
  5ybv-assembly1_B  TM=7.350E-01  e=6.842E-02  Homo sapiens
  6tmd-assembly1_A  TM=6.718E-01  e=3.617E-02  Homo sapiens
  6tlh-assembly2_B  TM=8.335E-01  e=1.601E-01  Mus musculus
  8v0e-assembly2_B  TM=7.021E-01  e=8.023E-02  Homo sapiens
  6ley-assembly1_A  TM=7.173E-01  e=8.023E-02  Homo sapiens